Protein AF-A0A9D8ML57-F1 (afdb_monomer)

Radius of gyration: 25.17 Å; Cα contacts (8 Å, |Δi|>4): 293; chains: 1; bounding box: 56×38×57 Å

Sequence (159 aa):
GSEGAWTFYVSNGNETGYLSASSSSSNNMKTVQTADNKNAQATISISSGSATIKFQGSYSRNLLKYNTGSPRFTCYQSTSTGTQFPQIYRQVKVEIEDVPGDVNKDGKVTVADVTALVNILLGQDANQTLYNHEAADVDGQEGVTIEDIPALINLVLQQ

Nearest PDB structures (foldseek):
  4izx-assembly1_A  TM=6.347E-01  e=6.479E-02  Macrolepiota procera
  2x2s-assembly1_C  TM=6.585E-01  e=2.167E-01  Sclerotinia sclerotiorum
  2x2s-assembly2_A  TM=6.047E-01  e=6.800E-01  Sclerotinia sclerotiorum
  6hpi-assembly1_A  TM=4.942E-01  e=2.794E-01  Homo sapiens
  4p0l-assembly1_A  TM=5.546E-01  e=4.644E-01  Homo sapiens

Solvent-accessible surface area (backbone atoms only — not comparable to full-atom values): 9068 Å² total; per-residue (Å²): 94,48,92,81,31,36,51,50,76,46,73,77,91,83,54,72,28,23,46,20,42,68,28,66,89,49,76,38,62,44,73,40,85,53,79,82,40,42,30,26,16,22,36,78,49,77,57,95,79,30,31,51,38,34,32,64,32,91,42,61,10,19,33,48,26,35,28,77,89,61,83,44,77,36,14,34,42,92,84,53,76,69,52,43,61,43,65,80,77,83,83,76,81,78,78,70,77,78,46,76,31,20,16,58,66,79,84,56,56,43,74,67,18,57,53,42,50,52,37,58,76,68,64,73,58,97,60,75,82,59,47,32,68,73,12,39,30,50,71,75,51,101,62,74,55,83,73,18,52,64,40,38,53,54,54,40,74,70,110

Mean predicted aligned error: 11.06 Å

Structure (mmCIF, N/CA/C/O backbone):
data_AF-A0A9D8ML57-F1
#
_entry.id   AF-A0A9D8ML57-F1
#
loop_
_atom_site.group_PDB
_atom_site.id
_atom_site.type_symbol
_atom_site.label_atom_id
_atom_site.label_alt_id
_atom_site.label_comp_id
_atom_site.label_asym_id
_atom_site.label_en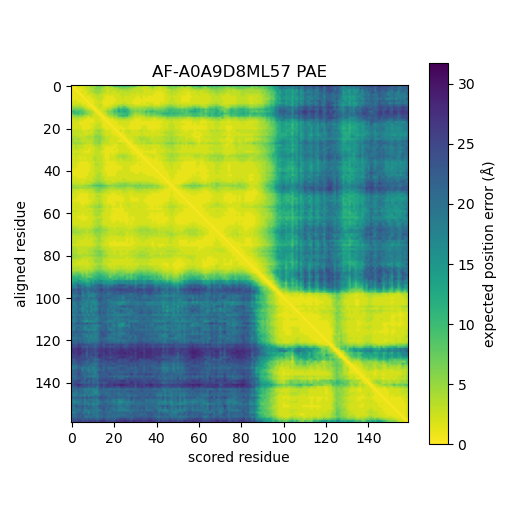tity_id
_atom_site.label_seq_id
_atom_site.pdbx_PDB_ins_code
_atom_site.Cartn_x
_atom_site.Cartn_y
_atom_site.Cartn_z
_atom_site.occupancy
_atom_site.B_iso_or_equiv
_atom_site.auth_seq_id
_atom_site.auth_comp_id
_atom_site.auth_asym_id
_atom_site.auth_atom_id
_atom_site.pdbx_PDB_model_num
ATOM 1 N N . GLY A 1 1 ? -1.800 6.680 -14.636 1.00 87.69 1 GLY A N 1
ATOM 2 C CA . GLY A 1 1 ? -1.730 5.520 -15.545 1.00 87.69 1 GLY A CA 1
ATOM 3 C C . GLY A 1 1 ? -3.126 5.050 -15.893 1.00 87.69 1 GLY A C 1
ATOM 4 O O . GLY A 1 1 ? -4.081 5.626 -15.386 1.00 87.69 1 GLY A O 1
ATOM 5 N N . SER A 1 2 ? -3.233 4.028 -16.735 1.00 93.31 2 SER A N 1
ATOM 6 C CA . SER A 1 2 ? -4.492 3.363 -17.108 1.00 93.31 2 SER A CA 1
ATOM 7 C C . SER A 1 2 ? -4.468 1.896 -16.673 1.00 93.31 2 SER A C 1
ATOM 9 O O . SER A 1 2 ? -3.426 1.400 -16.239 1.00 93.31 2 SER A O 1
ATOM 11 N N . GLU A 1 3 ? -5.589 1.186 -16.807 1.00 94.38 3 GLU A N 1
ATOM 12 C CA . GLU A 1 3 ? -5.630 -0.257 -16.557 1.00 94.38 3 GLU A CA 1
ATOM 13 C C . GLU A 1 3 ? -4.536 -0.982 -17.360 1.00 94.38 3 GLU A C 1
ATOM 15 O O . GLU A 1 3 ? -4.289 -0.679 -18.528 1.00 94.38 3 GLU A O 1
ATOM 20 N N . GLY A 1 4 ? -3.796 -1.871 -16.690 1.00 94.94 4 GLY A N 1
ATOM 21 C CA . GLY A 1 4 ? -2.638 -2.562 -17.268 1.00 94.94 4 GLY A CA 1
ATOM 22 C C . GLY A 1 4 ? -1.385 -1.695 -17.474 1.00 94.94 4 GLY A C 1
ATOM 23 O O . GLY A 1 4 ? -0.336 -2.230 -17.820 1.00 94.94 4 GLY A O 1
ATOM 24 N N . ALA A 1 5 ? -1.445 -0.385 -17.226 1.00 97.38 5 ALA A N 1
ATOM 25 C CA . ALA A 1 5 ? -0.337 0.565 -17.343 1.00 97.38 5 ALA A CA 1
ATOM 26 C C . ALA A 1 5 ? -0.391 1.629 -16.236 1.00 97.38 5 ALA A C 1
ATOM 28 O O . ALA A 1 5 ? -0.467 2.841 -16.477 1.00 97.38 5 ALA A O 1
ATOM 29 N N . TRP A 1 6 ? -0.356 1.158 -14.992 1.00 97.88 6 TRP A N 1
ATOM 30 C CA . TRP A 1 6 ? -0.373 1.999 -13.802 1.00 97.88 6 TRP A CA 1
ATOM 31 C C . TRP A 1 6 ? 0.933 2.774 -13.656 1.00 97.88 6 TRP A C 1
ATOM 33 O O . TRP A 1 6 ? 1.978 2.347 -14.129 1.00 97.88 6 TRP A O 1
ATOM 43 N N . THR A 1 7 ? 0.888 3.919 -12.989 1.00 97.69 7 THR A N 1
ATOM 44 C CA . THR A 1 7 ? 2.063 4.769 -12.753 1.00 97.69 7 THR A CA 1
ATOM 45 C C . THR A 1 7 ? 2.085 5.160 -11.288 1.00 97.69 7 THR A C 1
ATOM 47 O O . THR A 1 7 ? 1.038 5.516 -10.748 1.00 97.69 7 THR A O 1
ATOM 50 N N . PHE A 1 8 ? 3.258 5.158 -10.663 1.00 95.75 8 PHE A N 1
ATOM 51 C CA . PHE A 1 8 ? 3.419 5.611 -9.281 1.00 95.75 8 PHE A CA 1
ATOM 52 C C . PHE A 1 8 ? 3.906 7.056 -9.292 1.00 95.75 8 PHE A C 1
ATOM 54 O O . PHE A 1 8 ? 5.073 7.310 -9.590 1.00 95.75 8 PHE A O 1
ATOM 61 N N . TYR A 1 9 ? 3.001 7.994 -9.026 1.00 96.12 9 TYR A N 1
ATOM 62 C CA . TYR A 1 9 ? 3.358 9.401 -8.890 1.00 96.12 9 TYR A CA 1
ATOM 63 C C . TYR A 1 9 ? 4.031 9.635 -7.537 1.00 96.12 9 TYR A C 1
ATOM 65 O O . TYR A 1 9 ? 3.556 9.158 -6.507 1.00 96.12 9 TYR A O 1
ATOM 73 N N . VAL A 1 10 ? 5.142 10.358 -7.551 1.00 93.31 10 VAL A N 1
ATOM 74 C CA . VAL A 1 10 ? 5.923 10.732 -6.376 1.00 93.31 10 VAL A CA 1
ATOM 75 C C . VAL A 1 10 ? 6.100 12.244 -6.361 1.00 93.31 10 VAL A C 1
ATOM 77 O O . VAL A 1 10 ? 6.405 12.857 -7.382 1.00 93.31 10 VAL A O 1
ATOM 80 N N . SER A 1 11 ? 5.899 12.833 -5.185 1.00 92.81 11 SER A N 1
ATOM 81 C CA . SER A 1 11 ? 6.153 14.240 -4.892 1.00 92.81 11 SER A CA 1
ATOM 82 C C . SER A 1 11 ? 6.800 14.325 -3.517 1.00 92.81 11 SER A C 1
ATOM 84 O O . SER A 1 11 ? 6.265 13.773 -2.557 1.00 92.81 11 SER A O 1
ATOM 86 N N . ASN A 1 12 ? 7.949 14.988 -3.421 1.00 82.19 12 ASN A N 1
ATOM 87 C CA . ASN A 1 12 ? 8.623 15.258 -2.145 1.00 82.19 12 ASN A CA 1
ATOM 88 C C . ASN A 1 12 ? 8.693 16.766 -1.835 1.00 82.19 12 ASN A C 1
ATOM 90 O O . ASN A 1 12 ? 9.551 17.202 -1.072 1.00 82.19 12 ASN A O 1
ATOM 94 N N . GLY A 1 13 ? 7.827 17.566 -2.466 1.00 81.69 13 GLY A N 1
ATOM 95 C CA . GLY A 1 13 ? 7.793 19.027 -2.345 1.00 81.69 13 GLY A CA 1
ATOM 96 C C . GLY A 1 13 ? 8.775 19.773 -3.258 1.00 81.69 13 GLY A C 1
ATOM 97 O O . GLY A 1 13 ? 8.447 20.868 -3.699 1.00 81.69 13 GLY A O 1
ATOM 98 N N . ASN A 1 14 ? 9.921 19.175 -3.606 1.00 82.62 14 ASN A N 1
ATOM 99 C CA . ASN A 1 14 ? 10.949 19.797 -4.460 1.00 82.62 14 ASN A CA 1
ATOM 100 C C . ASN A 1 14 ? 11.033 19.170 -5.855 1.00 82.62 14 ASN A C 1
ATOM 102 O O . ASN A 1 14 ? 11.371 19.833 -6.832 1.00 82.62 14 ASN A O 1
ATOM 106 N N . GLU A 1 15 ? 10.712 17.886 -5.953 1.00 83.25 15 GLU A N 1
ATOM 107 C CA . GLU A 1 15 ? 10.704 17.124 -7.188 1.00 83.25 15 GLU A CA 1
ATOM 108 C C . GLU A 1 15 ? 9.389 16.364 -7.298 1.00 83.25 15 GLU A C 1
ATOM 110 O O . GLU A 1 15 ? 8.884 15.779 -6.333 1.00 83.25 15 GLU A O 1
ATOM 115 N N . THR A 1 16 ? 8.841 16.371 -8.506 1.00 94.12 16 THR A N 1
ATOM 116 C CA . THR A 1 16 ? 7.650 15.610 -8.864 1.00 94.12 16 THR A CA 1
ATOM 117 C C . THR A 1 16 ? 7.953 14.711 -10.049 1.00 94.12 16 THR A C 1
ATOM 119 O O . THR A 1 16 ? 8.891 14.953 -10.814 1.00 94.12 16 THR A O 1
ATOM 122 N N . GLY A 1 17 ? 7.178 13.643 -10.188 1.00 96.81 17 GLY A N 1
ATOM 123 C CA . GLY A 1 17 ? 7.177 12.811 -11.381 1.00 96.81 17 GLY A CA 1
ATOM 124 C C . GLY A 1 17 ? 6.739 11.390 -11.081 1.00 96.81 17 GLY A C 1
ATOM 125 O O . GLY A 1 17 ? 6.043 11.122 -10.106 1.00 96.81 17 GLY A O 1
ATOM 126 N N . TYR A 1 18 ? 7.142 10.464 -11.941 1.00 97.56 18 TYR A N 1
ATOM 127 C CA . TYR A 1 18 ? 6.736 9.070 -11.881 1.00 97.56 18 TYR A CA 1
ATOM 128 C C . TYR A 1 18 ? 7.930 8.175 -11.608 1.00 97.56 18 TYR A C 1
ATOM 130 O O . TYR A 1 18 ? 8.972 8.273 -12.261 1.00 97.56 18 TYR A O 1
ATOM 138 N N . LEU A 1 19 ? 7.763 7.276 -10.651 1.00 96.50 19 LEU A N 1
ATOM 139 C CA . LEU A 1 19 ? 8.754 6.272 -10.320 1.00 96.50 19 LEU A CA 1
ATOM 140 C C . LEU A 1 19 ? 8.975 5.328 -11.518 1.00 96.50 19 LEU A C 1
ATOM 142 O O . LEU A 1 19 ? 8.015 4.856 -12.124 1.00 96.50 19 LEU A O 1
ATOM 146 N N . SER A 1 20 ? 10.236 5.044 -11.852 1.00 97.25 20 SER A N 1
ATOM 147 C CA . SER A 1 20 ? 10.628 4.311 -13.060 1.00 97.25 20 SER A CA 1
ATOM 148 C C . SER A 1 20 ? 11.792 3.352 -12.813 1.00 97.25 20 SER A C 1
ATOM 150 O O . SER A 1 20 ? 12.758 3.691 -12.120 1.00 97.25 20 SER A O 1
ATOM 152 N N . ALA A 1 21 ? 11.763 2.193 -13.479 1.00 98.00 21 ALA A N 1
ATOM 153 C CA . ALA A 1 21 ? 12.948 1.353 -13.664 1.00 98.00 21 ALA A CA 1
ATOM 154 C C . ALA A 1 21 ? 14.020 2.117 -14.465 1.00 98.00 21 ALA A C 1
ATOM 156 O O . ALA A 1 21 ? 13.684 2.965 -15.301 1.00 98.00 21 ALA A O 1
ATOM 157 N N . SER A 1 22 ? 15.307 1.864 -14.208 1.00 97.12 22 SER A N 1
ATOM 158 C CA . SER A 1 22 ? 16.373 2.706 -14.777 1.00 97.12 22 SER A CA 1
ATOM 159 C C . SER A 1 22 ? 17.618 1.990 -15.296 1.00 97.12 22 SER A C 1
ATOM 161 O O . SER A 1 22 ? 18.483 2.662 -15.861 1.00 97.12 22 SER A O 1
ATOM 163 N N . SER A 1 23 ? 17.731 0.666 -15.159 1.00 96.81 23 SER A N 1
ATOM 164 C CA . SER A 1 23 ? 18.909 -0.068 -15.631 1.00 96.81 23 SER A CA 1
ATOM 165 C C . SER A 1 23 ? 18.643 -1.559 -15.832 1.00 96.81 23 SER A C 1
ATOM 167 O O . SER A 1 23 ? 17.780 -2.139 -15.189 1.00 96.81 23 SER A O 1
ATOM 169 N N . SER A 1 24 ? 19.435 -2.205 -16.689 1.00 96.69 24 SER A N 1
ATOM 170 C CA . SER A 1 24 ? 19.544 -3.673 -16.762 1.00 96.69 24 SER A CA 1
ATOM 171 C C . SER A 1 24 ? 20.733 -4.218 -15.954 1.00 96.69 24 SER A C 1
ATOM 173 O O . SER A 1 24 ? 20.780 -5.410 -15.646 1.00 96.69 24 SER A O 1
ATOM 175 N N . SER A 1 25 ? 21.698 -3.364 -15.598 1.00 95.81 25 SER A N 1
ATOM 176 C CA . SER A 1 25 ? 22.968 -3.736 -14.954 1.00 95.81 25 SER A CA 1
ATOM 177 C C . SER A 1 25 ? 23.039 -3.381 -13.468 1.00 95.81 25 SER A C 1
ATOM 179 O O . SER A 1 25 ? 23.809 -4.001 -12.735 1.00 95.81 25 SER A O 1
ATOM 181 N N . SER A 1 26 ? 22.197 -2.460 -13.000 1.00 95.12 26 SER A N 1
ATOM 182 C CA . SER A 1 26 ? 22.197 -1.969 -11.618 1.00 95.12 26 SER A CA 1
ATOM 183 C C . SER A 1 26 ? 20.801 -2.021 -11.006 1.00 95.12 26 SER A C 1
ATOM 185 O O . SER A 1 26 ? 19.804 -1.854 -11.698 1.00 95.12 26 SER A O 1
ATOM 187 N N . ASN A 1 27 ? 20.725 -2.272 -9.696 1.00 94.88 27 ASN A N 1
ATOM 188 C CA . ASN A 1 27 ? 19.466 -2.230 -8.949 1.00 94.88 27 ASN A CA 1
ATOM 189 C C . ASN A 1 27 ? 19.211 -0.784 -8.528 1.00 94.88 27 ASN A C 1
ATOM 191 O O . ASN A 1 27 ? 19.599 -0.376 -7.433 1.00 94.88 27 ASN A O 1
ATOM 195 N N . ASN A 1 28 ? 18.656 0.008 -9.435 1.00 92.25 28 ASN A N 1
ATOM 196 C CA . ASN A 1 28 ? 18.305 1.394 -9.185 1.00 92.25 28 ASN A CA 1
ATOM 197 C C . ASN A 1 28 ? 16.938 1.729 -9.782 1.00 92.25 28 ASN A C 1
ATOM 199 O O . ASN A 1 28 ? 16.365 0.997 -10.590 1.00 92.25 28 ASN A O 1
ATOM 203 N N . MET A 1 29 ? 16.411 2.855 -9.321 1.00 94.44 29 MET A N 1
ATOM 204 C CA . MET A 1 29 ? 15.184 3.464 -9.806 1.00 94.44 29 MET A CA 1
ATOM 205 C C . MET A 1 29 ? 15.402 4.965 -9.906 1.00 94.44 29 MET A C 1
ATOM 207 O O . MET A 1 29 ? 16.345 5.498 -9.321 1.00 94.44 29 MET A O 1
ATOM 211 N N . LYS A 1 30 ? 14.563 5.636 -10.684 1.00 94.19 30 LYS A N 1
ATOM 212 C CA . LYS A 1 30 ? 14.600 7.090 -10.836 1.00 94.19 30 LYS A CA 1
ATOM 213 C C . LYS A 1 30 ? 13.196 7.642 -11.004 1.00 94.19 30 LYS A C 1
ATOM 215 O O . LYS A 1 30 ? 12.264 6.884 -11.264 1.00 94.19 30 LYS A O 1
ATOM 220 N N . THR A 1 31 ? 13.085 8.956 -10.939 1.00 95.12 31 THR A N 1
ATOM 221 C CA . THR A 1 31 ? 11.878 9.677 -11.330 1.00 95.12 31 THR A CA 1
ATOM 222 C C . THR A 1 31 ? 11.982 10.080 -12.802 1.00 95.12 31 THR A C 1
ATOM 224 O O . THR A 1 31 ? 13.053 10.462 -13.278 1.00 95.12 31 THR A O 1
ATOM 227 N N . VAL A 1 32 ? 10.885 9.972 -13.548 1.00 96.06 32 VAL A N 1
ATOM 228 C CA . VAL A 1 32 ? 10.741 10.515 -14.908 1.00 96.06 32 VAL A CA 1
ATOM 229 C C . VAL A 1 32 ? 9.515 11.419 -14.975 1.00 96.06 32 VAL A C 1
ATOM 231 O O . VAL A 1 32 ? 8.577 11.244 -14.207 1.00 96.06 32 VAL A O 1
ATOM 234 N N . GLN A 1 33 ? 9.510 12.384 -15.891 1.00 95.69 33 GLN A N 1
ATOM 235 C CA . GLN A 1 33 ? 8.480 13.431 -15.908 1.00 95.69 33 GLN A CA 1
ATOM 236 C C . GLN A 1 33 ? 7.199 13.046 -16.659 1.00 95.69 33 GLN A C 1
ATOM 238 O O . GLN A 1 33 ? 6.160 13.668 -16.462 1.00 95.69 33 GLN A O 1
ATOM 243 N N . THR A 1 34 ? 7.237 12.008 -17.498 1.00 95.06 34 THR A N 1
ATOM 244 C CA . THR A 1 34 ? 6.103 11.652 -18.358 1.00 95.06 34 THR A CA 1
ATOM 245 C C . THR A 1 34 ? 5.479 10.314 -17.961 1.00 95.06 34 THR A C 1
ATOM 247 O O . THR A 1 34 ? 6.167 9.310 -17.758 1.00 95.06 34 THR A O 1
ATOM 250 N N . ALA A 1 35 ? 4.148 10.294 -17.855 1.00 95.31 35 ALA A N 1
ATOM 251 C CA . ALA A 1 35 ? 3.373 9.104 -17.490 1.00 95.31 35 ALA A CA 1
ATOM 252 C C . ALA A 1 35 ? 3.289 8.055 -18.620 1.00 95.31 35 ALA A C 1
ATOM 254 O O . ALA A 1 35 ? 2.887 6.913 -18.389 1.00 95.31 35 ALA A O 1
ATOM 255 N N . ASP A 1 36 ? 3.639 8.439 -19.850 1.00 95.94 36 ASP A N 1
ATOM 256 C CA . ASP A 1 36 ? 3.685 7.573 -21.033 1.00 95.94 36 ASP A CA 1
ATOM 257 C C . ASP A 1 36 ? 5.000 6.779 -21.150 1.00 95.94 36 ASP A C 1
ATOM 259 O O . ASP A 1 36 ? 5.092 5.832 -21.937 1.00 95.94 36 ASP A O 1
ATOM 263 N N . ASN A 1 37 ? 6.007 7.107 -20.332 1.00 97.38 37 ASN A N 1
ATOM 264 C CA . ASN A 1 37 ? 7.272 6.393 -20.313 1.00 97.38 37 ASN A CA 1
ATOM 265 C C . ASN A 1 37 ? 7.051 4.935 -19.895 1.00 97.38 37 ASN A C 1
ATOM 267 O O . ASN A 1 37 ? 6.652 4.645 -18.766 1.00 97.38 37 ASN A O 1
ATOM 271 N N . LYS A 1 38 ? 7.383 3.989 -20.779 1.00 97.94 38 LYS A N 1
ATOM 272 C CA . LYS A 1 38 ? 7.206 2.553 -20.512 1.00 97.94 38 LYS A CA 1
ATOM 273 C C . LYS A 1 38 ? 7.966 2.061 -19.284 1.00 97.94 38 LYS A C 1
ATOM 275 O O . LYS A 1 38 ? 7.499 1.146 -18.616 1.00 97.94 38 LYS A O 1
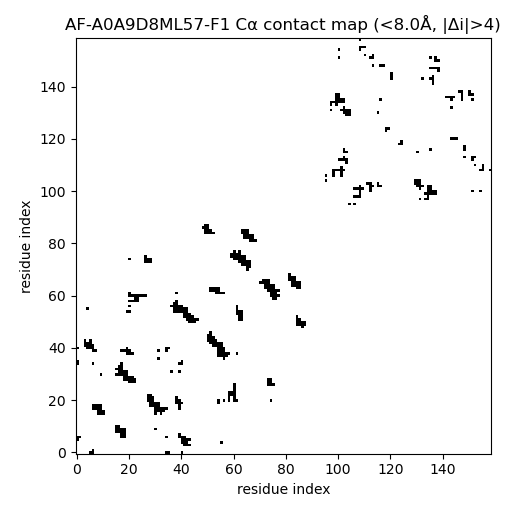ATOM 280 N N . ASN A 1 39 ? 9.092 2.683 -18.935 1.00 97.75 39 ASN A N 1
ATOM 281 C CA . ASN A 1 39 ? 9.823 2.342 -17.716 1.00 97.75 39 ASN A CA 1
ATOM 282 C C . ASN A 1 39 ? 9.130 2.829 -16.428 1.00 97.75 39 ASN A C 1
ATOM 284 O O . ASN A 1 39 ? 9.492 2.341 -15.361 1.00 97.75 39 ASN A O 1
ATOM 288 N N . ALA A 1 40 ? 8.150 3.737 -16.520 1.00 97.94 40 ALA A N 1
ATOM 289 C CA . ALA A 1 40 ? 7.317 4.216 -15.410 1.00 97.94 40 ALA A CA 1
ATOM 290 C C . ALA A 1 40 ? 5.911 3.593 -15.381 1.00 97.94 40 ALA A C 1
ATOM 292 O O . ALA A 1 40 ? 5.226 3.649 -14.359 1.00 97.94 40 ALA A O 1
ATOM 293 N N . GLN A 1 41 ? 5.482 2.980 -16.487 1.00 98.50 41 GLN A N 1
ATOM 294 C CA . GLN A 1 41 ? 4.246 2.207 -16.556 1.00 98.50 41 GLN A CA 1
ATOM 295 C C . GLN A 1 41 ? 4.472 0.804 -16.002 1.00 98.50 41 GLN A C 1
ATOM 297 O O . GLN A 1 41 ? 5.410 0.120 -16.403 1.00 98.50 41 GLN A O 1
ATOM 302 N N . ALA A 1 42 ? 3.595 0.347 -15.116 1.00 98.19 42 ALA A N 1
ATOM 303 C CA . ALA A 1 42 ? 3.694 -0.943 -14.458 1.00 98.19 42 ALA A CA 1
ATOM 304 C C . ALA A 1 42 ? 2.407 -1.756 -14.591 1.00 98.19 42 ALA A C 1
ATOM 306 O O . ALA A 1 42 ? 1.296 -1.231 -14.503 1.00 98.19 42 ALA A O 1
ATOM 307 N N . THR A 1 43 ? 2.568 -3.064 -14.761 1.00 98.12 43 THR A N 1
ATOM 308 C CA . THR A 1 43 ? 1.505 -4.025 -14.464 1.00 98.12 43 THR A CA 1
ATOM 309 C C . THR A 1 43 ? 1.555 -4.357 -12.980 1.00 98.12 43 THR A C 1
ATOM 311 O O . THR A 1 43 ? 2.648 -4.514 -12.425 1.00 98.12 43 THR A O 1
ATOM 314 N N . ILE A 1 44 ? 0.390 -4.512 -12.357 1.00 96.56 44 IL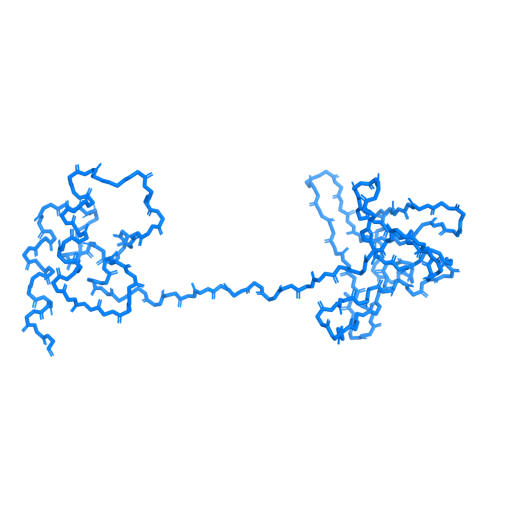E A N 1
ATOM 315 C CA . ILE A 1 44 ? 0.265 -4.931 -10.961 1.00 96.56 44 ILE A CA 1
ATOM 316 C C . ILE A 1 44 ? -0.615 -6.175 -10.942 1.00 96.56 44 ILE A C 1
ATOM 318 O O . ILE A 1 44 ? -1.760 -6.120 -11.383 1.00 96.56 44 ILE A O 1
ATOM 322 N N . SER A 1 45 ? -0.081 -7.288 -10.448 1.00 95.12 45 SER A N 1
ATOM 323 C CA . SER A 1 45 ? -0.856 -8.496 -10.165 1.00 95.12 45 SER A CA 1
ATOM 324 C C . SER A 1 45 ? -0.665 -8.899 -8.712 1.00 95.12 45 SER A C 1
ATOM 326 O O . SER A 1 45 ? 0.425 -8.766 -8.158 1.00 95.12 45 SER A O 1
ATOM 328 N N . ILE A 1 46 ? -1.733 -9.373 -8.077 1.00 94.19 46 ILE A N 1
ATOM 329 C CA . ILE A 1 46 ? -1.713 -9.810 -6.682 1.00 94.19 46 ILE A CA 1
ATOM 330 C C . ILE A 1 46 ? -2.054 -11.294 -6.664 1.00 94.19 46 ILE A C 1
ATOM 332 O O . ILE A 1 46 ? -3.083 -11.701 -7.195 1.00 94.19 46 ILE A O 1
ATOM 336 N N . SER A 1 47 ? -1.179 -12.103 -6.074 1.00 94.44 47 SER A N 1
ATOM 337 C CA . SER A 1 47 ? -1.378 -13.543 -5.917 1.00 94.44 47 SER A CA 1
ATOM 338 C C . SER A 1 47 ? -0.749 -13.996 -4.612 1.00 94.44 47 SER A C 1
ATOM 340 O O . SER A 1 47 ? 0.361 -13.581 -4.284 1.00 94.44 47 SER A O 1
ATOM 342 N N . SER A 1 48 ? -1.449 -14.858 -3.873 1.00 90.75 48 SER A N 1
ATOM 343 C CA . SER A 1 48 ? -0.933 -15.469 -2.637 1.00 90.75 48 SER A CA 1
ATOM 344 C C . SER A 1 48 ? -0.394 -14.445 -1.621 1.00 90.75 48 SER A C 1
ATOM 346 O O . SER A 1 48 ? 0.614 -14.680 -0.964 1.00 90.75 48 SER A O 1
ATOM 348 N N . GLY A 1 49 ? -1.039 -13.276 -1.524 1.00 89.06 49 GLY A N 1
ATOM 349 C CA . GLY A 1 49 ? -0.650 -12.200 -0.606 1.00 89.06 49 GLY A CA 1
ATOM 350 C C . GLY A 1 49 ? 0.549 -11.354 -1.048 1.00 89.06 49 GLY A C 1
ATOM 351 O O . GLY A 1 49 ? 0.903 -10.417 -0.339 1.00 89.06 49 GLY A O 1
ATOM 352 N N . SER A 1 50 ? 1.168 -11.631 -2.198 1.00 94.06 50 SER A N 1
ATOM 353 C CA . SER A 1 50 ? 2.250 -10.822 -2.772 1.00 94.06 50 SER A CA 1
ATOM 354 C C . SER A 1 50 ? 1.772 -10.021 -3.982 1.00 94.06 50 SER A C 1
ATOM 356 O O . SER A 1 50 ? 0.993 -10.510 -4.799 1.00 94.06 50 SER A O 1
ATOM 358 N N . ALA A 1 51 ? 2.286 -8.802 -4.125 1.00 96.75 51 ALA A N 1
ATOM 359 C CA . ALA A 1 51 ? 2.079 -7.945 -5.280 1.00 96.75 51 ALA A CA 1
ATOM 360 C C . ALA A 1 51 ? 3.296 -8.003 -6.211 1.00 96.75 51 ALA A C 1
ATOM 362 O O . ALA A 1 51 ? 4.402 -7.590 -5.861 1.00 96.75 51 ALA A O 1
ATOM 363 N N . THR A 1 52 ? 3.088 -8.481 -7.434 1.00 97.44 52 THR A N 1
ATOM 364 C CA . THR A 1 52 ? 4.071 -8.372 -8.509 1.00 97.44 52 THR A CA 1
ATOM 365 C C . THR A 1 52 ? 3.856 -7.051 -9.230 1.00 97.44 52 THR A C 1
ATOM 367 O O . THR A 1 52 ? 2.886 -6.881 -9.965 1.00 97.44 52 THR A O 1
ATOM 370 N N . ILE A 1 53 ? 4.781 -6.117 -9.028 1.00 98.00 53 ILE A N 1
ATOM 371 C CA . ILE A 1 53 ? 4.805 -4.824 -9.714 1.00 98.00 53 ILE A CA 1
ATOM 372 C C . ILE A 1 53 ? 5.945 -4.868 -10.733 1.00 98.00 53 ILE A C 1
ATOM 374 O O . ILE A 1 53 ? 7.120 -4.908 -10.356 1.00 98.00 53 ILE A O 1
ATOM 378 N N . LYS A 1 54 ? 5.597 -4.893 -12.023 1.00 97.88 54 LYS A N 1
ATOM 379 C CA . LYS A 1 54 ? 6.556 -4.997 -13.131 1.00 97.88 54 LYS A CA 1
ATOM 380 C C . LYS A 1 54 ? 6.467 -3.778 -14.041 1.00 97.88 54 LYS A C 1
ATOM 382 O O . LYS A 1 54 ? 5.448 -3.588 -14.699 1.00 97.88 54 LYS A O 1
ATOM 387 N N . PHE A 1 55 ? 7.541 -2.999 -14.122 1.00 98.44 55 PHE A N 1
ATOM 388 C CA . PHE A 1 55 ? 7.668 -1.900 -15.077 1.00 98.44 55 PHE A CA 1
ATOM 389 C C . PHE A 1 55 ? 7.818 -2.434 -16.513 1.00 98.44 55 PHE A C 1
ATOM 391 O O . PHE A 1 55 ? 8.497 -3.433 -16.755 1.00 98.44 55 PHE A O 1
ATOM 398 N N . GLN A 1 56 ? 7.167 -1.783 -17.474 1.00 98.00 56 GLN A N 1
ATOM 399 C CA . GLN A 1 56 ? 6.918 -2.325 -18.816 1.00 98.00 56 GLN A CA 1
ATOM 400 C C . GLN A 1 56 ? 7.986 -1.981 -19.858 1.00 98.00 56 GLN A C 1
ATOM 402 O O . GLN A 1 56 ? 7.911 -2.443 -20.994 1.00 98.00 56 GLN A O 1
ATOM 407 N N . GLY A 1 57 ? 8.972 -1.160 -19.503 1.00 96.69 57 GLY A N 1
ATOM 408 C CA . GLY A 1 57 ? 10.067 -0.820 -20.401 1.00 96.69 57 GLY A CA 1
ATOM 409 C C . GLY A 1 57 ? 11.058 -1.971 -20.606 1.00 96.69 57 GLY A C 1
ATOM 410 O O . GLY A 1 57 ? 10.901 -3.069 -20.073 1.00 96.69 57 GLY A O 1
ATOM 411 N N . SER A 1 58 ? 12.094 -1.721 -21.407 1.00 96.81 58 SER A N 1
ATOM 412 C CA . SER A 1 58 ? 13.013 -2.758 -21.900 1.00 96.81 58 SER A CA 1
ATOM 413 C C . SER A 1 58 ? 14.090 -3.195 -20.902 1.00 96.81 58 SER A C 1
ATOM 415 O O . SER A 1 58 ? 14.850 -4.122 -21.190 1.00 96.81 58 SER A O 1
ATOM 417 N N . TYR A 1 59 ? 14.186 -2.553 -19.735 1.00 97.75 59 TYR A N 1
ATOM 418 C CA . TYR A 1 59 ? 15.164 -2.935 -18.720 1.00 97.75 59 TYR A CA 1
ATOM 419 C C . TYR A 1 59 ? 14.857 -4.310 -18.118 1.00 97.75 59 TYR A C 1
ATOM 421 O O . TYR A 1 59 ? 13.722 -4.615 -17.759 1.00 97.75 59 TYR A O 1
ATOM 429 N N . SER A 1 60 ? 15.893 -5.137 -17.948 1.00 96.88 60 SER A N 1
ATOM 430 C CA . SER A 1 60 ? 15.750 -6.481 -17.367 1.00 96.88 60 SER A CA 1
ATOM 431 C C . SER A 1 60 ? 15.590 -6.471 -15.844 1.00 96.88 60 SER A C 1
ATOM 433 O O . SER A 1 60 ? 15.119 -7.451 -15.267 1.00 96.88 60 SER A O 1
ATOM 435 N N . ARG A 1 61 ? 15.966 -5.367 -15.183 1.00 98.12 61 ARG A N 1
ATOM 436 C CA . ARG A 1 61 ? 15.648 -5.099 -13.775 1.00 98.12 61 ARG A CA 1
ATOM 437 C C . ARG A 1 61 ? 14.438 -4.183 -13.734 1.00 98.12 61 ARG A C 1
ATOM 439 O O . ARG A 1 61 ? 14.567 -2.963 -13.734 1.00 98.12 61 ARG A O 1
ATOM 446 N N . ASN A 1 62 ? 13.260 -4.788 -13.743 1.00 98.00 62 ASN A N 1
ATOM 447 C CA . ASN A 1 62 ? 11.983 -4.081 -13.818 1.00 98.00 62 ASN A CA 1
ATOM 448 C C . ASN A 1 62 ? 10.940 -4.591 -12.819 1.00 98.00 62 ASN A C 1
ATOM 450 O O . ASN A 1 62 ? 9.793 -4.161 -12.877 1.00 98.00 62 ASN A O 1
ATOM 454 N N . LEU A 1 63 ? 11.311 -5.488 -11.904 1.00 98.06 63 LEU A N 1
ATOM 455 C CA . LEU A 1 63 ? 10.428 -5.937 -10.832 1.00 98.06 63 LEU A CA 1
ATOM 456 C C . LEU A 1 63 ? 10.732 -5.149 -9.564 1.00 98.06 63 LEU A C 1
ATOM 458 O O . LEU A 1 63 ? 11.842 -5.258 -9.040 1.00 98.06 63 LEU A O 1
ATOM 462 N N . LEU A 1 64 ? 9.757 -4.393 -9.061 1.00 97.88 64 LEU A N 1
ATOM 463 C CA . LEU A 1 64 ? 9.878 -3.743 -7.760 1.00 97.88 64 LEU A CA 1
ATOM 464 C C . LEU A 1 64 ? 9.874 -4.824 -6.673 1.00 97.88 64 LEU A C 1
ATOM 466 O O . LEU A 1 64 ? 8.890 -5.545 -6.505 1.00 97.88 64 LEU A O 1
ATOM 470 N N . LYS A 1 65 ? 10.989 -4.947 -5.956 1.00 97.75 65 LYS A N 1
ATOM 471 C CA . LYS A 1 65 ? 11.173 -5.925 -4.880 1.00 97.75 65 LYS A CA 1
ATOM 472 C C . LYS A 1 65 ? 11.877 -5.278 -3.691 1.00 97.75 65 LYS A C 1
ATOM 474 O O . LYS A 1 65 ? 12.600 -4.291 -3.843 1.00 97.75 65 LYS A O 1
ATOM 479 N N . TYR A 1 66 ? 11.683 -5.864 -2.518 1.00 97.56 66 TYR A N 1
ATOM 480 C CA . TYR A 1 66 ? 12.441 -5.566 -1.309 1.00 97.56 66 TYR A CA 1
ATOM 481 C C . TYR A 1 66 ? 13.683 -6.451 -1.237 1.00 97.56 66 TYR A C 1
ATOM 483 O O . TYR A 1 66 ? 13.598 -7.641 -1.531 1.00 97.56 66 TYR A O 1
ATOM 491 N N . ASN A 1 67 ? 14.825 -5.900 -0.833 1.00 96.81 67 ASN A N 1
ATOM 492 C CA . ASN A 1 67 ? 16.033 -6.670 -0.544 1.00 96.81 67 ASN A CA 1
ATOM 493 C C . ASN A 1 67 ? 16.216 -6.851 0.962 1.00 96.81 67 ASN A C 1
ATOM 495 O O . ASN A 1 67 ? 16.280 -5.864 1.689 1.00 96.81 67 ASN A O 1
ATOM 499 N N . THR A 1 68 ? 16.339 -8.100 1.410 1.00 95.56 68 THR A N 1
ATOM 500 C CA . THR A 1 68 ? 16.409 -8.437 2.840 1.00 95.56 68 THR A CA 1
ATOM 501 C C . THR A 1 68 ? 17.812 -8.308 3.436 1.00 95.56 68 THR A C 1
ATOM 503 O O . THR A 1 68 ? 17.938 -8.071 4.631 1.00 95.56 68 THR A O 1
ATOM 506 N N . GLY A 1 69 ? 18.871 -8.428 2.627 1.00 95.31 69 GLY A N 1
ATOM 507 C CA . GLY A 1 69 ? 20.266 -8.289 3.078 1.00 95.31 69 GLY A CA 1
ATOM 508 C C . GLY A 1 69 ? 20.806 -6.853 3.030 1.00 95.31 69 GLY A C 1
ATOM 509 O O . GLY A 1 69 ? 21.802 -6.526 3.664 1.00 95.31 69 GLY A O 1
ATOM 510 N N . SER A 1 70 ? 20.168 -5.973 2.264 1.00 94.62 70 SER A N 1
ATOM 511 C CA . SER A 1 70 ? 20.439 -4.535 2.213 1.00 94.62 70 SER A CA 1
ATOM 512 C C . SER A 1 70 ? 19.099 -3.812 2.090 1.00 94.62 70 SER A C 1
ATOM 514 O O . SER A 1 70 ? 18.685 -3.541 0.960 1.00 94.62 70 SER A O 1
ATOM 516 N N . PRO A 1 71 ? 18.418 -3.543 3.221 1.00 95.25 71 PRO A N 1
ATOM 517 C CA . PRO A 1 71 ? 17.037 -3.065 3.281 1.00 95.25 71 PRO A CA 1
ATOM 518 C C . PRO A 1 71 ? 16.741 -1.883 2.359 1.00 95.25 71 PRO A C 1
ATOM 520 O O . PRO A 1 71 ? 17.059 -0.737 2.667 1.00 95.25 71 PRO A O 1
ATOM 523 N N . ARG A 1 72 ? 16.120 -2.163 1.210 1.00 95.19 72 ARG A N 1
ATOM 524 C CA . ARG A 1 72 ? 15.611 -1.149 0.276 1.00 95.19 72 ARG A CA 1
ATOM 525 C C . ARG A 1 72 ? 14.619 -1.746 -0.707 1.00 95.19 72 ARG A C 1
ATOM 527 O O . ARG A 1 72 ? 14.746 -2.907 -1.102 1.00 95.19 72 ARG A O 1
ATOM 534 N N . PHE A 1 73 ? 13.692 -0.912 -1.159 1.00 95.56 73 PHE A N 1
ATOM 535 C CA . PHE A 1 73 ? 12.877 -1.186 -2.336 1.00 95.56 73 PHE A CA 1
ATOM 536 C C . PHE A 1 73 ? 13.573 -0.644 -3.580 1.00 95.56 73 PHE A C 1
ATOM 538 O O . PHE A 1 73 ? 13.951 0.525 -3.628 1.00 95.56 73 PHE A O 1
ATOM 545 N N . THR A 1 74 ? 13.759 -1.490 -4.591 1.00 96.50 74 THR A N 1
ATOM 546 C CA . THR A 1 74 ? 14.212 -1.049 -5.915 1.00 96.50 74 THR A CA 1
ATOM 547 C C . THR A 1 74 ? 13.816 -2.061 -6.997 1.00 96.50 74 THR A C 1
ATOM 549 O O . THR A 1 74 ? 13.093 -3.020 -6.720 1.00 96.50 74 THR A O 1
ATOM 552 N N . CYS A 1 75 ? 14.260 -1.852 -8.236 1.00 97.75 75 CYS A N 1
ATOM 553 C CA . CYS A 1 75 ? 14.017 -2.767 -9.341 1.00 97.75 75 CYS A CA 1
ATOM 554 C C . CYS A 1 75 ? 15.101 -3.849 -9.426 1.00 97.75 75 CYS A C 1
ATOM 556 O O . CYS A 1 75 ? 16.295 -3.553 -9.470 1.00 97.75 75 CYS A O 1
ATOM 558 N N . TYR A 1 76 ? 14.668 -5.105 -9.497 1.00 97.94 76 TYR A N 1
ATOM 559 C CA . TYR A 1 76 ? 15.515 -6.295 -9.575 1.00 97.94 76 TYR A CA 1
ATOM 560 C C . TYR A 1 76 ? 15.145 -7.161 -10.783 1.00 97.94 76 TYR A C 1
ATOM 562 O O . TYR A 1 76 ? 14.071 -7.013 -11.374 1.00 97.94 76 TYR A O 1
ATOM 570 N N . GLN A 1 77 ? 16.034 -8.091 -11.144 1.00 96.69 77 GLN A N 1
ATOM 571 C CA . GLN A 1 77 ? 15.724 -9.129 -12.129 1.00 96.69 77 GLN A CA 1
ATOM 572 C C . GLN A 1 77 ? 14.772 -10.168 -11.517 1.00 96.69 77 GLN A C 1
ATOM 574 O O . GLN A 1 77 ? 14.651 -10.306 -10.292 1.00 96.69 77 GLN A O 1
ATOM 579 N N . SER A 1 78 ? 14.106 -10.950 -12.367 1.00 94.25 78 SER A N 1
ATOM 580 C CA . SER A 1 78 ? 13.284 -12.084 -11.917 1.00 94.25 78 SER A CA 1
ATOM 581 C C . SER A 1 78 ? 14.101 -13.092 -11.108 1.00 94.25 78 SER A C 1
ATOM 583 O O . SER A 1 78 ? 13.623 -13.549 -10.075 1.00 94.25 78 SER A O 1
ATOM 585 N N . THR A 1 79 ? 15.346 -13.335 -11.518 1.00 95.00 79 THR A N 1
ATOM 586 C CA . THR A 1 79 ? 16.282 -14.313 -10.944 1.00 95.00 79 THR A CA 1
ATOM 587 C C . THR A 1 79 ? 17.024 -13.838 -9.691 1.00 95.00 79 THR A C 1
ATOM 589 O O . THR A 1 79 ? 17.799 -14.603 -9.124 1.00 95.00 79 THR A O 1
ATOM 592 N N . SER A 1 80 ? 16.835 -12.590 -9.244 1.00 95.06 80 SER A N 1
ATOM 593 C CA . SER A 1 80 ? 17.537 -12.069 -8.064 1.00 95.06 80 SER A CA 1
ATOM 594 C C . SER A 1 80 ? 17.123 -12.808 -6.784 1.00 95.06 80 SER A C 1
A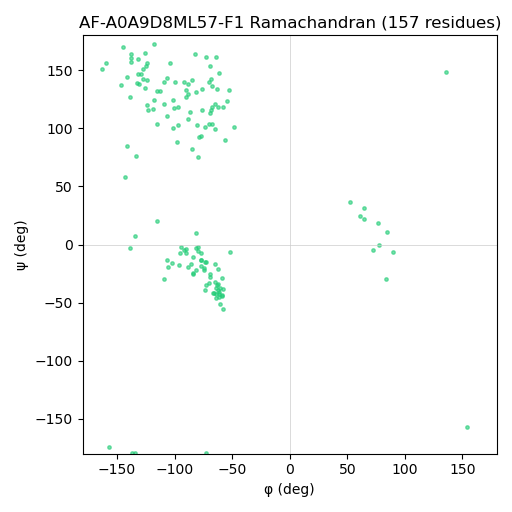TOM 596 O O . SER A 1 80 ? 15.955 -12.778 -6.395 1.00 95.06 80 SER A O 1
ATOM 598 N N . THR A 1 81 ? 18.091 -13.425 -6.105 1.00 95.19 81 THR A N 1
ATOM 599 C CA . THR A 1 81 ? 17.923 -14.058 -4.787 1.00 95.19 81 THR A CA 1
ATOM 600 C C . THR A 1 81 ? 18.004 -13.023 -3.659 1.00 95.19 81 THR A C 1
ATOM 602 O O . THR A 1 81 ? 18.432 -11.889 -3.880 1.00 95.19 81 THR A O 1
ATOM 605 N N . GLY A 1 82 ? 17.552 -13.376 -2.448 1.00 95.62 82 GLY A N 1
ATOM 606 C CA . GLY A 1 82 ? 17.549 -12.446 -1.304 1.00 95.62 82 GLY A CA 1
ATOM 607 C C . GLY A 1 82 ? 16.632 -11.232 -1.502 1.00 95.62 82 GLY A C 1
ATOM 608 O O . GLY A 1 82 ? 16.835 -10.179 -0.896 1.00 95.62 82 GLY A O 1
ATOM 609 N N . THR A 1 83 ? 15.646 -11.363 -2.394 1.00 97.38 83 THR A N 1
ATOM 610 C CA . THR A 1 83 ? 14.636 -10.340 -2.657 1.00 97.38 83 THR A CA 1
ATOM 611 C C . THR A 1 83 ? 13.238 -10.926 -2.551 1.00 97.38 83 THR A C 1
ATOM 613 O O . THR A 1 83 ? 13.037 -12.112 -2.811 1.00 97.38 83 THR A O 1
ATOM 616 N N . GLN A 1 84 ? 12.274 -10.095 -2.169 1.00 97.31 84 GLN A N 1
ATOM 617 C CA . GLN A 1 84 ? 10.882 -10.483 -1.968 1.00 97.31 84 GLN A CA 1
ATOM 618 C C . GLN A 1 84 ? 9.954 -9.494 -2.668 1.00 97.31 84 GLN A C 1
ATOM 620 O O . GLN A 1 84 ? 10.248 -8.300 -2.757 1.00 97.31 84 GLN A O 1
ATOM 625 N N . PHE A 1 85 ? 8.830 -9.992 -3.177 1.00 97.38 85 PHE A N 1
ATOM 626 C CA . PHE A 1 85 ? 7.780 -9.120 -3.687 1.00 97.38 85 PHE A CA 1
ATOM 627 C C . PHE A 1 85 ? 7.129 -8.345 -2.534 1.00 97.38 85 PHE A C 1
ATOM 629 O O . PHE A 1 85 ? 6.962 -8.910 -1.450 1.00 97.38 85 PHE A O 1
ATOM 636 N N . PRO A 1 86 ? 6.769 -7.066 -2.743 1.00 96.19 86 PRO A N 1
ATOM 637 C CA . PRO A 1 86 ? 6.024 -6.313 -1.747 1.00 96.19 86 PRO A CA 1
ATOM 638 C C . PRO A 1 86 ? 4.644 -6.933 -1.518 1.00 96.19 86 PRO A C 1
ATOM 640 O O . PRO A 1 86 ? 4.113 -7.660 -2.358 1.00 96.19 86 PRO A O 1
ATOM 643 N N . GLN A 1 87 ? 4.033 -6.586 -0.395 1.00 94.56 87 GLN A N 1
ATOM 644 C CA . GLN A 1 87 ? 2.615 -6.813 -0.152 1.00 94.56 87 GLN A CA 1
ATOM 645 C C . GLN A 1 87 ? 1.912 -5.459 -0.184 1.00 94.56 87 GLN A C 1
ATOM 647 O O . GLN A 1 87 ? 2.452 -4.470 0.310 1.00 94.56 87 GLN A O 1
ATOM 652 N N . ILE A 1 88 ? 0.729 -5.409 -0.790 1.00 89.44 88 ILE A N 1
ATOM 653 C CA . ILE A 1 88 ? -0.108 -4.210 -0.798 1.00 89.44 88 ILE A CA 1
ATOM 654 C C . ILE A 1 88 ? -1.295 -4.504 0.101 1.00 89.44 88 ILE A C 1
ATOM 656 O O . ILE A 1 88 ? -2.046 -5.448 -0.144 1.00 89.44 88 ILE A O 1
ATOM 660 N N . TYR A 1 89 ? -1.455 -3.685 1.130 1.00 83.38 89 TYR A N 1
ATOM 661 C CA . TYR A 1 89 ? -2.595 -3.746 2.025 1.00 83.38 89 TYR A CA 1
ATOM 662 C C . TYR A 1 89 ? -3.591 -2.670 1.625 1.00 83.38 89 TYR A C 1
ATOM 664 O O . TYR A 1 89 ? -3.215 -1.546 1.288 1.00 83.38 89 TYR A O 1
ATOM 672 N N . ARG A 1 90 ? -4.877 -3.014 1.672 1.00 81.12 90 ARG A N 1
ATOM 673 C CA . ARG A 1 90 ? -5.926 -2.006 1.598 1.00 81.12 90 ARG A CA 1
ATOM 674 C C . ARG A 1 90 ? -5.854 -1.186 2.878 1.00 81.12 90 ARG A C 1
ATOM 676 O O . ARG A 1 90 ? -6.075 -1.730 3.958 1.00 81.12 90 ARG A O 1
ATOM 683 N N . GLN A 1 91 ? -5.592 0.109 2.751 1.00 76.12 91 GLN A N 1
ATOM 684 C CA . GLN A 1 91 ? -5.836 1.034 3.844 1.00 76.12 91 GLN A CA 1
ATOM 685 C C . GLN A 1 91 ? -7.351 1.116 4.036 1.00 76.12 91 GLN A C 1
ATOM 687 O O . GLN A 1 91 ? -8.066 1.686 3.214 1.00 76.12 91 GLN A O 1
ATOM 692 N N . VAL A 1 92 ? -7.851 0.459 5.079 1.00 79.88 92 VAL A N 1
ATOM 693 C CA . VAL A 1 92 ? -9.235 0.627 5.510 1.00 79.88 92 VAL A CA 1
ATOM 694 C C . VAL A 1 92 ? -9.252 1.910 6.318 1.00 79.88 92 VAL A C 1
ATOM 696 O O . VAL A 1 92 ? -8.783 1.934 7.452 1.00 79.88 92 VAL A O 1
ATOM 699 N N . LYS A 1 93 ? -9.738 2.994 5.714 1.00 67.94 93 LYS A N 1
ATOM 700 C CA . LYS A 1 93 ? -10.203 4.120 6.510 1.00 67.94 93 LYS A CA 1
ATOM 701 C C . LYS A 1 93 ? -11.482 3.628 7.180 1.00 67.94 93 LYS A C 1
ATOM 703 O O . LYS A 1 93 ? -12.484 3.424 6.501 1.00 67.94 93 LYS A O 1
ATOM 708 N N . VAL A 1 94 ? -11.393 3.299 8.464 1.00 69.31 94 VAL A N 1
ATOM 709 C CA . VAL A 1 94 ? -12.588 3.047 9.263 1.00 69.31 94 VAL A CA 1
ATOM 710 C C . VAL A 1 94 ? -13.193 4.421 9.491 1.00 69.31 94 VAL A C 1
ATOM 712 O O . VAL A 1 94 ? -12.660 5.214 10.260 1.00 69.31 94 VAL A O 1
ATOM 715 N N . GLU A 1 95 ? -14.229 4.741 8.729 1.00 61.97 95 GLU A N 1
ATOM 716 C CA . GLU A 1 95 ? -15.136 5.820 9.097 1.00 61.97 95 GLU A CA 1
ATOM 717 C C . GLU A 1 95 ? -16.012 5.214 10.187 1.00 61.97 95 GLU A C 1
ATOM 719 O O . GLU A 1 95 ? -16.928 4.445 9.904 1.00 61.97 95 GLU A O 1
ATOM 724 N N . ILE A 1 96 ? -15.599 5.408 11.439 1.00 61.34 96 ILE A N 1
ATOM 725 C CA . ILE A 1 96 ? -16.493 5.161 12.562 1.00 61.34 96 ILE A CA 1
ATOM 726 C C . ILE A 1 96 ? -17.507 6.291 12.418 1.00 61.34 96 ILE A C 1
ATOM 728 O O . ILE A 1 96 ? -17.106 7.451 12.448 1.00 61.34 96 ILE A O 1
ATOM 732 N N . GLU A 1 97 ? -18.765 5.980 12.104 1.00 60.44 97 GLU A N 1
ATOM 733 C CA . GLU A 1 97 ? -19.805 6.990 12.283 1.00 60.44 97 GLU A CA 1
ATOM 734 C C . GLU A 1 97 ? -19.747 7.372 13.757 1.00 60.44 97 GLU A C 1
ATOM 736 O O . GLU A 1 97 ? -19.882 6.498 14.614 1.00 60.44 97 GLU A O 1
ATOM 741 N N . ASP A 1 98 ? -19.454 8.637 14.047 1.00 72.12 98 ASP A N 1
ATOM 742 C CA . ASP A 1 98 ? -19.431 9.120 15.418 1.00 72.12 98 ASP A CA 1
ATOM 743 C C . ASP A 1 98 ? -20.857 9.019 15.953 1.00 72.12 98 ASP A C 1
ATOM 745 O O . ASP A 1 98 ? -21.727 9.829 15.634 1.00 72.12 98 ASP A O 1
ATOM 749 N N . VAL A 1 99 ? -21.124 7.954 16.706 1.00 86.50 99 VAL A N 1
ATOM 750 C CA . VAL A 1 99 ? -22.381 7.788 17.423 1.00 86.50 99 VAL A CA 1
ATOM 751 C C . VAL A 1 99 ? -22.285 8.701 18.641 1.00 86.50 99 VAL A C 1
ATOM 753 O O . VAL A 1 99 ? -21.418 8.460 19.480 1.00 86.50 99 VAL A O 1
ATOM 756 N N . PRO A 1 100 ? -23.130 9.743 18.773 1.00 89.00 100 PRO A N 1
ATOM 757 C CA . PRO A 1 100 ? -23.090 10.610 19.945 1.00 89.00 100 PRO A CA 1
ATOM 758 C C . PRO A 1 100 ? -23.211 9.778 21.226 1.00 89.00 100 PRO A C 1
ATOM 760 O O . PRO A 1 100 ? -24.154 8.999 21.380 1.00 89.00 100 PRO A O 1
ATOM 763 N N . GLY A 1 101 ? -22.237 9.916 22.121 1.00 91.06 101 GLY A N 1
ATOM 764 C CA . GLY A 1 101 ? -22.115 9.142 23.351 1.00 91.06 101 GLY A CA 1
ATOM 765 C C . GLY A 1 101 ? -21.314 7.836 23.266 1.00 91.06 101 GLY A C 1
ATOM 766 O O . GLY A 1 101 ? -21.064 7.252 24.315 1.00 91.06 101 GLY A O 1
ATOM 767 N N . ASP A 1 102 ? -20.868 7.376 22.091 1.00 92.50 102 ASP A N 1
ATOM 768 C CA . ASP A 1 102 ? -19.917 6.251 21.963 1.00 92.50 102 ASP A CA 1
ATOM 769 C C . ASP A 1 102 ? -18.488 6.750 22.222 1.00 92.50 102 ASP A C 1
ATOM 771 O O . ASP A 1 102 ? -17.677 6.998 21.321 1.00 92.50 102 ASP A O 1
ATOM 775 N N . VAL A 1 103 ? -18.200 6.977 23.501 1.00 91.88 103 VAL A N 1
ATOM 776 C CA . VAL A 1 103 ? -16.938 7.558 23.957 1.00 91.88 103 VAL A CA 1
ATOM 777 C C . VAL A 1 103 ? -15.788 6.569 23.766 1.00 91.88 103 VAL A C 1
ATOM 779 O O . VAL A 1 103 ? -14.661 6.992 23.487 1.00 91.88 103 VAL A O 1
ATOM 782 N N . ASN A 1 104 ? -16.052 5.263 23.894 1.00 89.62 104 ASN A N 1
ATOM 783 C CA . ASN A 1 104 ? -15.034 4.210 23.850 1.00 89.62 104 ASN A CA 1
ATOM 784 C C . ASN A 1 104 ? -14.820 3.566 22.459 1.00 89.62 104 ASN A C 1
ATOM 786 O O . ASN A 1 104 ? -13.909 2.744 22.317 1.00 89.62 104 ASN A O 1
ATOM 790 N N . LYS A 1 105 ? -15.596 3.974 21.443 1.00 87.06 105 LYS A N 1
ATOM 791 C CA . LYS A 1 105 ? -15.541 3.506 20.045 1.00 87.06 105 LYS A CA 1
ATOM 792 C C . LYS A 1 105 ? -15.889 2.027 19.862 1.00 87.06 105 LYS A C 1
ATOM 794 O O . LYS A 1 105 ? -15.343 1.375 18.962 1.00 87.06 105 LYS A O 1
ATOM 799 N N . ASP A 1 106 ? -16.760 1.471 20.698 1.00 87.19 106 ASP A N 1
ATOM 800 C CA . ASP A 1 106 ? -17.222 0.084 20.562 1.00 87.19 106 ASP A CA 1
ATOM 801 C C . ASP A 1 106 ? -18.477 -0.066 19.680 1.00 87.19 106 ASP A C 1
ATOM 803 O O . ASP A 1 106 ? -18.887 -1.192 19.363 1.00 87.19 106 ASP A O 1
ATOM 807 N N . GLY A 1 107 ? -19.036 1.056 19.215 1.00 87.56 107 GLY A N 1
ATOM 808 C CA . GLY A 1 107 ? -20.221 1.129 18.370 1.00 87.56 107 GLY A CA 1
ATOM 809 C C . GLY A 1 107 ? -21.540 1.090 19.143 1.00 87.56 107 GLY A C 1
ATOM 810 O O . GLY A 1 107 ? -22.592 0.898 18.524 1.00 87.56 107 GLY A O 1
ATOM 811 N N . LYS A 1 108 ? -21.519 1.207 20.475 1.00 89.75 108 LYS A N 1
ATOM 812 C CA . LYS A 1 108 ? -22.702 1.234 21.345 1.00 89.75 108 LYS A CA 1
ATOM 813 C C . LYS A 1 108 ? -22.594 2.397 22.331 1.00 89.75 108 LYS A C 1
ATOM 815 O O . LYS A 1 108 ? -21.513 2.885 22.603 1.00 89.75 108 LYS A O 1
ATOM 820 N N . VAL A 1 109 ? -23.731 2.823 22.887 1.00 92.81 109 VAL A N 1
ATOM 821 C CA . VAL A 1 109 ? -23.761 3.850 23.944 1.00 92.81 109 VAL A CA 1
ATOM 822 C C . VAL A 1 109 ? -24.285 3.204 25.217 1.00 92.81 109 VAL A C 1
ATOM 824 O O . VAL A 1 109 ? -25.470 2.903 25.348 1.00 92.81 109 VAL A O 1
ATOM 827 N N . THR A 1 110 ? -23.379 2.922 26.147 1.00 94.25 110 THR A N 1
ATOM 828 C CA . THR A 1 110 ? -23.631 2.147 27.365 1.00 94.25 110 THR A CA 1
ATOM 829 C C . THR A 1 110 ? -22.955 2.774 28.591 1.00 94.25 110 THR A C 1
ATOM 831 O O . THR A 1 110 ? -22.270 3.789 28.524 1.00 94.25 110 THR A O 1
ATOM 834 N N . VAL A 1 111 ? -23.094 2.145 29.763 1.00 94.38 111 VAL A N 1
ATOM 835 C CA . VAL A 1 111 ? -22.387 2.576 30.989 1.00 94.38 111 VAL A CA 1
ATOM 836 C C . VAL A 1 111 ? -20.855 2.478 30.845 1.00 94.38 111 VAL A C 1
ATOM 838 O O . VAL A 1 111 ? -20.115 3.156 31.565 1.00 94.38 111 VAL A O 1
ATOM 841 N N . ALA A 1 112 ? -20.355 1.667 29.904 1.00 92.81 112 ALA A N 1
ATOM 842 C CA . ALA A 1 112 ? -18.931 1.634 29.585 1.00 92.81 112 ALA A CA 1
ATOM 843 C C . ALA A 1 112 ? -18.444 2.991 29.046 1.00 92.81 112 ALA A C 1
ATOM 845 O O . ALA A 1 112 ? -17.335 3.409 29.375 1.00 92.81 112 ALA A O 1
ATOM 846 N N . ASP A 1 113 ? -19.290 3.715 28.313 1.00 92.88 113 ASP A N 1
ATOM 847 C CA . ASP A 1 113 ? -18.987 5.041 27.773 1.00 92.88 113 ASP A CA 1
ATOM 848 C C . ASP A 1 113 ? -18.966 6.113 28.856 1.00 92.88 113 ASP A C 1
ATOM 850 O O . ASP A 1 113 ? -18.095 6.978 28.854 1.00 92.88 113 ASP A O 1
ATOM 854 N N . VAL A 1 114 ? -19.830 5.995 29.869 1.00 93.94 114 VAL A N 1
ATOM 855 C CA . VAL A 1 114 ? -19.766 6.851 31.068 1.00 93.94 114 VAL A CA 1
ATOM 856 C C . VAL A 1 114 ? -18.433 6.658 31.795 1.00 93.94 114 VAL A C 1
ATOM 858 O O . VAL A 1 114 ? -17.813 7.621 32.240 1.00 93.94 114 VAL A O 1
ATOM 861 N N . THR A 1 115 ? -17.959 5.413 31.889 1.00 92.19 115 THR A N 1
ATOM 862 C CA . THR A 1 115 ? -16.659 5.110 32.507 1.00 92.19 115 THR A CA 1
ATOM 863 C C . THR A 1 115 ? -15.509 5.693 31.682 1.00 92.19 115 THR A C 1
ATOM 865 O O . THR A 1 115 ? -14.584 6.279 32.244 1.00 92.19 115 THR A O 1
ATOM 868 N N . ALA A 1 116 ? -15.581 5.578 30.354 1.00 91.31 116 ALA A N 1
ATOM 869 C CA . ALA A 1 116 ? -14.609 6.167 29.441 1.00 91.31 116 ALA A CA 1
ATOM 870 C C . ALA A 1 116 ? -14.570 7.702 29.555 1.00 91.31 116 ALA A C 1
ATOM 872 O O . ALA A 1 116 ? -13.489 8.268 29.706 1.00 91.31 116 ALA A O 1
ATOM 873 N N . LEU A 1 117 ? -15.732 8.364 29.595 1.00 91.44 117 LEU A N 1
ATOM 874 C CA . LEU A 1 117 ? -15.842 9.814 29.770 1.00 91.44 117 LEU A CA 1
ATOM 875 C C . LEU A 1 117 ? -15.199 10.281 31.081 1.00 91.44 117 LEU A C 1
ATOM 877 O O . LEU A 1 117 ? -14.422 11.233 31.096 1.00 91.44 117 LEU A O 1
ATOM 881 N N . VAL A 1 118 ? -15.451 9.574 32.185 1.00 91.88 118 VAL A N 1
ATOM 882 C CA . VAL A 1 118 ? -14.819 9.888 33.475 1.00 91.88 118 VAL A CA 1
ATOM 883 C C . VAL A 1 118 ? -13.295 9.759 33.396 1.00 91.88 118 VAL A C 1
ATOM 885 O O . VAL A 1 118 ? -12.586 10.637 33.886 1.00 91.88 118 VAL A O 1
ATOM 888 N N . ASN A 1 119 ? -12.768 8.719 32.748 1.00 89.06 119 ASN A N 1
ATOM 889 C CA . ASN A 1 119 ? -11.319 8.545 32.600 1.00 89.06 119 ASN A CA 1
ATOM 890 C C . ASN A 1 119 ? -10.675 9.671 31.771 1.00 89.06 119 ASN A C 1
ATOM 892 O O . ASN A 1 119 ? -9.578 10.123 32.115 1.00 89.06 119 ASN A O 1
ATOM 896 N N . ILE A 1 120 ? -11.366 10.154 30.729 1.00 87.44 120 ILE A N 1
ATOM 897 C CA . ILE A 1 120 ? -10.952 11.324 29.936 1.00 87.44 120 ILE A CA 1
ATOM 898 C C . ILE A 1 120 ? -10.870 12.563 30.830 1.00 87.44 120 ILE A C 1
ATOM 900 O O . ILE A 1 120 ? -9.831 13.222 30.878 1.00 87.44 120 ILE A O 1
ATOM 904 N N . LEU A 1 121 ? -11.930 12.844 31.592 1.00 88.00 121 LEU A N 1
ATOM 905 C CA . LEU A 1 121 ? -12.024 14.024 32.458 1.00 88.00 121 LEU A CA 1
ATOM 906 C C . LEU A 1 121 ? -11.006 14.012 33.602 1.00 88.00 121 LEU A C 1
ATOM 908 O O . LEU A 1 121 ? -10.518 15.062 34.018 1.00 88.00 121 LEU A O 1
ATOM 912 N N . LEU A 1 122 ? -10.655 12.827 34.101 1.00 87.94 122 LEU A N 1
ATOM 913 C CA . LEU A 1 122 ? -9.628 12.657 35.128 1.00 87.94 122 LEU A CA 1
ATOM 914 C C . LEU A 1 122 ? -8.196 12.705 34.568 1.00 87.94 122 LEU A C 1
ATOM 916 O O . LEU A 1 122 ? -7.244 12.585 35.342 1.00 87.94 122 LEU A O 1
ATOM 920 N N . GLY A 1 123 ? -8.019 12.848 33.248 1.00 81.00 123 GLY A N 1
ATOM 921 C CA . GLY A 1 123 ? -6.706 12.803 32.602 1.00 81.00 123 GLY A CA 1
ATOM 922 C C . GLY A 1 123 ? -5.992 11.465 32.811 1.00 81.00 123 GLY A C 1
ATOM 923 O O . GLY A 1 123 ? -4.764 11.405 32.790 1.00 81.00 123 GLY A O 1
ATOM 924 N N . GLN A 1 124 ? -6.754 10.394 33.054 1.00 75.00 124 GLN A N 1
ATOM 925 C CA . GLN A 1 124 ? -6.230 9.061 33.355 1.00 75.00 124 GLN A CA 1
ATOM 926 C C . GLN A 1 124 ? -5.827 8.281 32.103 1.00 75.00 124 GLN A C 1
ATOM 928 O O . GLN A 1 124 ? -5.480 7.105 32.205 1.00 75.00 124 GLN A O 1
ATOM 933 N N . ASP A 1 125 ? -5.803 8.938 30.942 1.00 64.62 125 ASP A N 1
ATOM 934 C CA . ASP A 1 125 ? -5.414 8.304 29.697 1.00 64.62 125 ASP A CA 1
ATOM 935 C C . ASP A 1 125 ? -4.250 9.008 29.002 1.00 64.62 125 ASP A C 1
ATOM 937 O O . ASP A 1 125 ? -4.331 10.150 28.549 1.00 64.62 125 ASP A O 1
ATOM 941 N N . ALA A 1 126 ? -3.138 8.282 28.908 1.00 54.47 126 ALA A N 1
ATOM 942 C CA . ALA A 1 126 ? -1.939 8.716 28.208 1.00 54.47 126 ALA A CA 1
ATOM 943 C C . ALA A 1 126 ? -2.070 8.579 26.679 1.00 54.47 126 ALA A C 1
ATOM 945 O O . ALA A 1 126 ? -1.168 9.008 25.958 1.00 54.47 126 ALA A O 1
ATOM 946 N N . ASN A 1 127 ? -3.152 7.969 26.169 1.00 57.31 127 ASN A N 1
ATOM 947 C CA . ASN A 1 127 ? -3.302 7.659 24.752 1.00 57.31 127 ASN A CA 1
ATOM 948 C C . ASN A 1 127 ? -4.689 8.059 24.210 1.00 57.31 127 ASN A C 1
ATOM 950 O O . ASN A 1 127 ? -5.540 7.219 23.926 1.00 57.31 127 ASN A O 1
ATOM 954 N N . GLN A 1 128 ? -4.875 9.367 23.988 1.00 60.19 128 GLN A N 1
ATOM 955 C CA . GLN A 1 128 ? -6.086 10.023 23.450 1.00 60.19 128 GLN A CA 1
ATOM 956 C C . GLN A 1 128 ? -6.640 9.452 22.124 1.00 60.19 128 GLN A C 1
ATOM 958 O O . GLN A 1 128 ? -7.700 9.870 21.669 1.00 60.19 128 GLN A O 1
ATOM 963 N N . THR A 1 129 ? -5.949 8.507 21.481 1.00 59.25 129 THR A N 1
ATOM 964 C CA . THR A 1 129 ? -6.386 7.881 20.223 1.00 59.25 129 THR A CA 1
ATOM 965 C C . THR A 1 129 ? -7.528 6.874 20.400 1.00 59.25 129 THR A C 1
ATOM 967 O O . THR A 1 129 ? -8.252 6.603 19.437 1.00 59.25 129 THR A O 1
ATOM 970 N N . LEU A 1 130 ? -7.730 6.352 21.614 1.00 66.12 130 LEU A N 1
ATOM 971 C CA . LEU A 1 130 ? -8.765 5.355 21.909 1.00 66.12 130 LEU A CA 1
ATOM 972 C C . LEU A 1 130 ? -10.159 5.957 22.122 1.00 66.12 130 LEU A C 1
ATOM 974 O O . LEU A 1 130 ? -11.138 5.264 21.883 1.00 66.12 130 LEU A O 1
ATOM 978 N N . TYR A 1 131 ? -10.258 7.240 22.471 1.00 73.81 131 TYR A N 1
ATOM 979 C CA . TYR A 1 131 ? -11.544 7.888 22.723 1.00 73.81 131 TYR A CA 1
ATOM 980 C C . TYR A 1 131 ? -11.998 8.785 21.593 1.00 73.81 131 TYR A C 1
ATOM 982 O O . TYR A 1 131 ? -11.203 9.273 20.778 1.00 73.81 131 TYR A O 1
ATOM 990 N N . ASN A 1 132 ? -13.306 8.978 21.540 1.00 78.81 132 ASN A N 1
ATOM 991 C CA . ASN A 1 132 ? -13.945 9.875 20.607 1.00 78.81 132 ASN A CA 1
ATOM 992 C C . ASN A 1 132 ? -14.316 11.181 21.316 1.00 78.81 132 ASN A C 1
ATOM 994 O O . ASN A 1 132 ? -15.302 11.227 22.038 1.00 78.81 132 ASN A O 1
ATOM 998 N N . HIS A 1 133 ? -13.501 12.227 21.144 1.00 79.12 133 HIS A N 1
ATOM 999 C CA . HIS A 1 133 ? -13.758 13.520 21.788 1.00 79.12 133 HIS A CA 1
ATOM 1000 C C . HIS A 1 133 ? -14.990 14.216 21.193 1.00 79.12 133 HIS A C 1
ATOM 1002 O O . HIS A 1 133 ? -15.652 14.949 21.913 1.00 79.12 133 HIS A O 1
ATOM 1008 N N . GLU A 1 134 ? -15.316 13.954 19.922 1.00 82.56 134 GLU A N 1
ATOM 1009 C CA . GLU A 1 134 ? -16.523 14.494 19.284 1.00 82.56 134 GLU A CA 1
ATOM 1010 C C . GLU A 1 134 ? -17.783 13.779 19.789 1.00 82.56 134 GLU A C 1
ATOM 1012 O O . GLU A 1 134 ? -18.776 14.432 20.070 1.00 82.56 134 GLU A O 1
ATOM 1017 N N . ALA A 1 135 ? -17.740 12.457 19.999 1.00 87.31 135 ALA A N 1
ATOM 1018 C CA . ALA A 1 135 ? -18.860 11.738 20.622 1.00 87.31 135 ALA A CA 1
ATOM 1019 C C . ALA A 1 135 ? -18.956 11.919 22.146 1.00 87.31 135 ALA A C 1
ATOM 1021 O O . ALA A 1 135 ? -19.965 11.529 22.728 1.00 87.31 135 ALA A O 1
ATOM 1022 N N . ALA A 1 136 ? -17.917 12.445 22.799 1.00 89.81 136 ALA A N 1
ATOM 1023 C CA . ALA A 1 136 ? -17.902 12.704 24.238 1.00 89.81 136 ALA A CA 1
ATOM 1024 C C . ALA A 1 136 ? -18.542 14.045 24.622 1.00 89.81 136 ALA A C 1
ATOM 1026 O O . ALA A 1 136 ? -19.018 14.153 25.747 1.00 89.81 136 ALA A O 1
ATOM 1027 N N . ASP A 1 137 ? -18.567 15.013 23.702 1.00 91.38 137 ASP A N 1
ATOM 1028 C CA . ASP A 1 137 ? -19.367 16.239 23.792 1.00 91.38 137 ASP A CA 1
ATOM 1029 C C . ASP A 1 137 ? -20.814 15.901 23.400 1.00 91.38 137 ASP A C 1
ATOM 1031 O O . ASP A 1 137 ? -21.185 15.828 22.226 1.00 91.38 137 ASP A O 1
ATOM 1035 N N . VAL A 1 138 ? -21.618 15.570 24.405 1.00 90.88 138 VAL A N 1
ATOM 1036 C CA . VAL A 1 138 ? -22.994 15.080 24.228 1.00 90.88 138 VAL A CA 1
ATOM 1037 C C . VAL A 1 138 ? -24.039 16.117 24.611 1.00 90.88 138 VAL A C 1
ATOM 1039 O O . VAL A 1 138 ? -25.219 15.936 24.295 1.0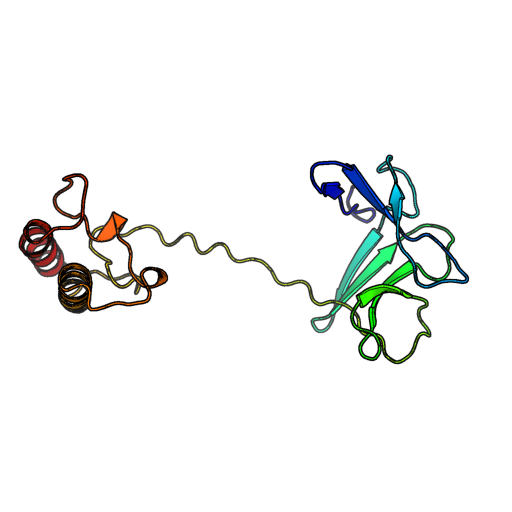0 90.88 138 VAL A O 1
ATOM 1042 N N . ASP A 1 139 ? -23.637 17.190 25.290 1.00 88.94 139 ASP A N 1
ATOM 1043 C CA . ASP A 1 139 ? -24.504 18.333 25.567 1.00 88.94 139 ASP A CA 1
ATOM 1044 C C . ASP A 1 139 ? -24.439 19.421 24.472 1.00 88.94 139 ASP A C 1
ATOM 1046 O O . ASP A 1 139 ? -25.285 20.326 24.446 1.00 88.94 139 ASP A O 1
ATOM 1050 N N . GLY A 1 140 ? -23.515 19.278 23.512 1.00 83.88 140 GLY A N 1
ATOM 1051 C CA . GLY A 1 140 ? -23.363 20.143 22.347 1.00 83.88 140 GLY A CA 1
ATOM 1052 C C . GLY A 1 140 ? -22.701 21.482 22.670 1.00 83.88 140 GLY A C 1
ATOM 1053 O O . GLY A 1 140 ? -22.882 22.445 21.913 1.00 83.88 140 GLY A O 1
ATOM 1054 N N . GLN A 1 141 ? -22.007 21.584 23.805 1.00 84.75 141 GLN A N 1
ATOM 1055 C CA . GLN A 1 141 ? -21.124 22.701 24.119 1.00 84.75 141 GLN A CA 1
ATOM 1056 C C . GLN A 1 141 ? -19.724 22.383 23.610 1.00 84.75 141 GLN A C 1
ATOM 1058 O O . GLN A 1 141 ? -19.210 21.326 23.909 1.00 84.75 141 GLN A O 1
ATOM 1063 N N . GLU A 1 142 ? -19.056 23.313 22.917 1.00 77.00 142 GLU A N 1
ATOM 1064 C CA . GLU A 1 142 ? -17.701 23.077 22.387 1.00 77.00 142 GLU A CA 1
ATOM 1065 C C . GLU A 1 142 ? -16.692 22.657 23.488 1.00 77.00 142 GLU A C 1
ATOM 1067 O O . GLU A 1 142 ? -16.012 23.499 24.085 1.00 77.00 142 GLU A O 1
ATOM 1072 N N . GLY A 1 143 ? -16.560 21.348 23.735 1.00 85.88 143 GLY A N 1
ATOM 1073 C CA . GLY A 1 143 ? -15.601 20.757 24.665 1.00 85.88 143 GLY A CA 1
ATOM 1074 C C . GLY A 1 143 ? -16.163 19.660 25.574 1.00 85.88 143 GLY A C 1
ATOM 1075 O O . GLY A 1 143 ? -17.290 19.717 26.030 1.00 85.88 143 GLY A O 1
ATOM 1076 N N . VAL A 1 144 ? -15.299 18.701 25.922 1.00 89.69 144 VAL A N 1
ATOM 1077 C CA . VAL A 1 144 ? -15.627 17.595 26.835 1.00 89.69 144 VAL A CA 1
ATOM 1078 C C . VAL A 1 144 ? -15.390 18.020 28.285 1.00 89.69 144 VAL A C 1
ATOM 1080 O O . VAL A 1 144 ? -14.247 18.254 28.698 1.00 89.69 144 VAL A O 1
ATOM 1083 N N . THR A 1 145 ? -16.452 18.105 29.076 1.00 91.38 145 THR A N 1
ATOM 1084 C CA . THR A 1 145 ? -16.439 18.555 30.469 1.00 91.38 145 THR A CA 1
ATOM 1085 C C . THR A 1 145 ? -17.255 17.635 31.386 1.00 91.38 145 THR A C 1
ATOM 1087 O O . THR A 1 145 ? -17.811 16.618 30.982 1.00 91.38 145 THR A O 1
ATOM 1090 N N . ILE A 1 146 ? -17.313 17.960 32.680 1.00 90.50 146 ILE A N 1
ATOM 1091 C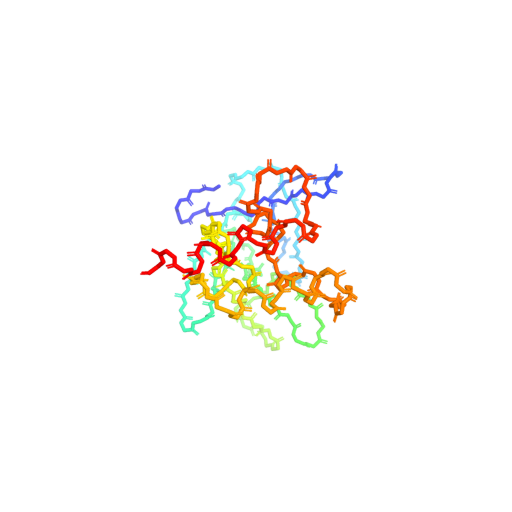 CA . ILE A 1 146 ? -18.152 17.222 33.639 1.00 90.50 146 ILE A CA 1
ATOM 1092 C C . ILE A 1 146 ? 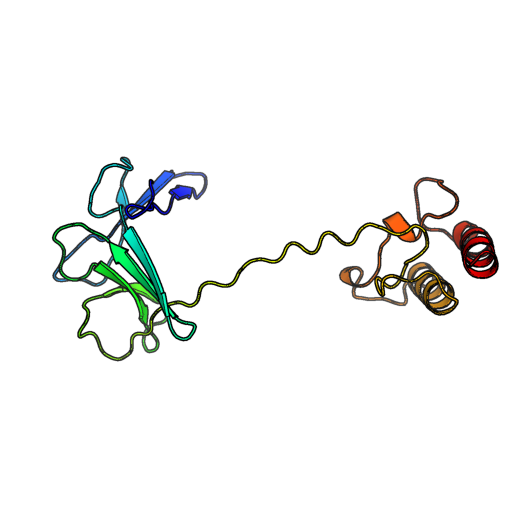-19.655 17.354 33.346 1.00 90.50 146 ILE A C 1
ATOM 1094 O O . ILE A 1 146 ? -20.439 16.566 33.877 1.00 90.50 146 ILE A O 1
ATOM 1098 N N . GLU A 1 147 ? -20.052 18.344 32.541 1.00 93.62 147 GLU A N 1
ATOM 1099 C CA . GLU A 1 147 ? -21.445 18.600 32.159 1.00 93.62 147 GLU A CA 1
ATOM 1100 C C . GLU A 1 147 ? -21.953 17.575 31.129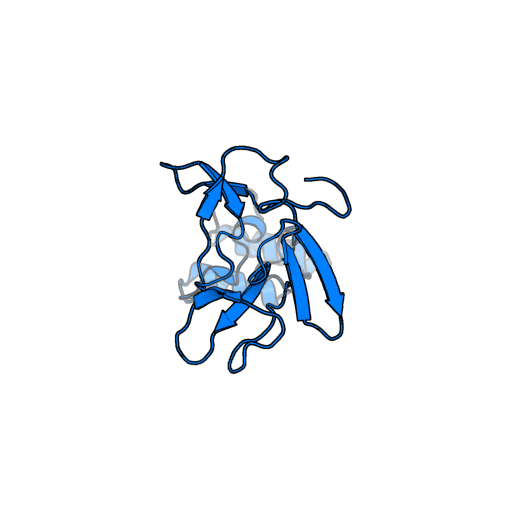 1.00 93.62 147 GLU A C 1
ATOM 1102 O O . GLU A 1 147 ? -23.137 17.236 31.139 1.00 93.62 147 GLU A O 1
ATOM 1107 N N . ASP A 1 148 ? -21.043 16.925 30.395 1.00 93.50 148 ASP A N 1
ATOM 1108 C CA . ASP A 1 148 ? -21.360 15.829 29.476 1.00 93.50 148 ASP A CA 1
ATOM 1109 C C . ASP A 1 148 ? -21.810 14.547 30.186 1.00 93.50 148 ASP A C 1
ATOM 1111 O O . ASP A 1 148 ? -22.560 13.743 29.633 1.00 93.50 148 ASP A O 1
ATOM 1115 N N . ILE A 1 149 ? -21.401 14.331 31.442 1.00 93.56 149 ILE A N 1
ATOM 1116 C CA . ILE A 1 149 ? -21.744 13.116 32.199 1.00 93.56 149 ILE A CA 1
ATOM 1117 C C . ILE A 1 149 ? -23.266 12.925 32.331 1.00 93.56 149 ILE A C 1
ATOM 1119 O O . ILE A 1 149 ? -23.761 11.850 31.977 1.00 93.56 149 ILE A O 1
ATOM 1123 N N . PRO A 1 150 ? -24.046 13.894 32.851 1.00 94.62 150 PRO A N 1
ATOM 1124 C CA . PRO A 1 150 ? -25.496 13.738 32.939 1.00 94.62 150 PRO A CA 1
ATOM 1125 C C . PRO A 1 150 ? -26.169 13.602 31.564 1.00 94.62 150 PRO A C 1
ATOM 1127 O O . PRO A 1 150 ? -27.130 12.839 31.446 1.00 94.62 150 PRO A O 1
ATOM 1130 N N . ALA A 1 151 ? -25.676 14.288 30.529 1.00 93.00 151 ALA A N 1
ATOM 1131 C CA . ALA A 1 151 ? -26.193 14.150 29.167 1.00 93.00 151 ALA A CA 1
ATOM 1132 C C . ALA A 1 151 ? -25.958 12.731 28.611 1.00 93.00 151 ALA A C 1
ATOM 1134 O O . ALA A 1 151 ? -26.890 12.110 28.093 1.00 93.00 151 ALA A O 1
ATOM 1135 N N . LEU A 1 152 ? -24.774 12.160 28.838 1.00 93.69 152 LEU A N 1
ATOM 1136 C CA . LEU A 1 152 ? -24.439 10.796 28.433 1.00 93.69 152 LEU A CA 1
ATOM 1137 C C . LEU A 1 152 ? -25.263 9.756 29.198 1.00 93.69 152 LEU A C 1
ATOM 1139 O O . LEU A 1 152 ? -25.772 8.806 28.607 1.00 93.69 152 LEU A O 1
ATOM 1143 N N . ILE A 1 153 ? -25.461 9.946 30.505 1.00 94.44 153 ILE A N 1
ATOM 1144 C CA . ILE A 1 153 ? -26.332 9.074 31.306 1.00 94.44 153 ILE A CA 1
ATOM 1145 C C . ILE A 1 153 ? -27.757 9.071 30.742 1.00 94.44 153 ILE A C 1
ATOM 1147 O O . ILE A 1 153 ? -28.362 8.006 30.620 1.00 94.44 153 ILE A O 1
ATOM 1151 N N . ASN A 1 154 ? -28.291 10.234 30.362 1.00 93.50 154 ASN A N 1
ATOM 1152 C CA . ASN A 1 154 ? -29.620 10.316 29.759 1.00 93.50 154 ASN A CA 1
ATOM 1153 C C . ASN A 1 154 ? -29.698 9.557 28.428 1.00 93.50 154 ASN A C 1
ATOM 1155 O O . ASN A 1 154 ? -30.706 8.893 28.192 1.00 93.50 154 ASN A O 1
ATOM 1159 N N . LEU A 1 155 ? -28.654 9.612 27.593 1.00 91.56 155 LEU A N 1
ATOM 1160 C CA . LEU A 1 155 ? -28.576 8.839 26.347 1.00 91.56 155 LEU A CA 1
ATOM 1161 C C . LEU A 1 155 ? -28.558 7.327 26.609 1.00 91.56 155 LEU A C 1
ATOM 1163 O O . LEU A 1 155 ? -29.326 6.591 25.994 1.00 91.56 155 LEU A O 1
ATOM 1167 N N . VAL A 1 156 ? -27.746 6.866 27.565 1.00 92.88 156 VAL A N 1
ATOM 1168 C CA . VAL A 1 156 ? -27.669 5.444 27.951 1.00 92.88 156 VAL A CA 1
ATOM 1169 C C . VAL A 1 156 ? -29.012 4.920 28.468 1.00 92.88 156 VAL A C 1
ATOM 1171 O O . VAL A 1 156 ? -29.373 3.778 28.201 1.00 92.88 156 VAL A O 1
ATOM 1174 N N . LEU A 1 157 ? -29.767 5.740 29.205 1.00 91.19 157 LEU A N 1
ATOM 1175 C CA . LEU A 1 157 ? -31.074 5.364 29.761 1.00 91.19 157 LEU A CA 1
ATOM 1176 C C . LEU A 1 157 ? -32.219 5.373 28.734 1.00 91.19 157 LEU A C 1
ATOM 1178 O O . LEU A 1 157 ? -33.304 4.881 29.044 1.00 91.19 157 LEU A O 1
ATOM 1182 N N . GLN A 1 158 ? -32.007 5.964 27.557 1.00 87.56 158 GLN A N 1
ATOM 1183 C CA . GLN A 1 158 ? -32.996 6.046 26.4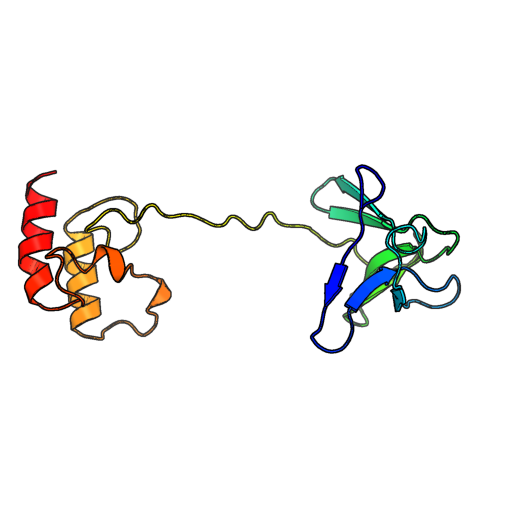75 1.00 87.56 158 GLN A CA 1
ATOM 1184 C C . GLN A 1 158 ? -32.844 4.936 25.422 1.00 87.56 158 GLN A C 1
ATOM 1186 O O . GLN A 1 158 ? -33.700 4.843 24.539 1.00 87.56 158 GLN A O 1
ATOM 1191 N N . GLN A 1 159 ? -31.784 4.122 25.504 1.00 71.31 159 GLN A N 1
ATOM 1192 C CA . GLN A 1 159 ? -31.601 2.914 24.685 1.00 71.31 159 GLN A CA 1
ATOM 1193 C C . GLN A 1 159 ? -32.552 1.786 25.101 1.00 71.31 159 GLN A C 1
ATOM 1195 O O . GLN A 1 159 ? -32.990 1.039 24.195 1.00 71.31 159 GLN A O 1
#

Secondary structure (DSSP, 8-state):
-BTTBEE-EEE-SS-EEEEEE--SSS--EEEES-TT-TTTEEEEEEETTEEEEEE-SS-S--EEEEETTTTEEEEE-TT-SSEE---------------TT--SSSSS-SHHHHHHHHHHHTT--S-TTSS-HHHH--S-SSS--TTHHHHHHHHHHT-

pLDDT: mean 90.2, std 9.66, range [54.47, 98.5]

Foldseek 3Di:
DDAQFDWAWDDPPPDTATWFADAQPDFAIDGDHDSPPQRRTWGWDDDPQFIFTARRDDHQQGTFWAAQVPGDTTGGHPPDPNTGGDGDDPPPPPPLPLDQQVFQSPNDQAVVSLVSLVCVQVVVDPDSPRTDFVSQPQVPDPGRYPVSNVSSVVVNVVD